Protein AF-A0A968X090-F1 (afdb_monomer_lite)

Structure (mmCIF, N/CA/C/O backbone):
data_AF-A0A968X090-F1
#
_entry.id   AF-A0A968X090-F1
#
loop_
_atom_site.group_PDB
_atom_site.id
_atom_site.type_symbol
_atom_site.label_atom_id
_atom_site.label_alt_id
_atom_site.label_comp_id
_atom_site.label_asym_id
_atom_site.label_entity_id
_atom_site.label_seq_id
_atom_site.pdbx_PDB_ins_code
_atom_site.Cartn_x
_atom_site.Cartn_y
_atom_site.Cartn_z
_atom_site.occupancy
_atom_site.B_iso_or_equiv
_atom_site.auth_seq_id
_atom_site.auth_comp_id
_atom_site.auth_asym_id
_atom_site.auth_atom_id
_atom_site.pdbx_PDB_model_num
ATOM 1 N N . MET A 1 1 ? 37.386 -27.511 -17.105 1.00 42.97 1 MET A N 1
ATOM 2 C CA . MET A 1 1 ? 37.470 -26.074 -16.759 1.00 42.97 1 MET A CA 1
ATOM 3 C C . MET A 1 1 ? 37.236 -25.265 -18.029 1.00 42.97 1 MET A C 1
ATOM 5 O O . MET A 1 1 ? 38.010 -25.410 -18.962 1.00 42.97 1 MET A O 1
ATOM 9 N N . GLY A 1 2 ? 36.129 -24.521 -18.127 1.00 49.56 2 GLY A N 1
ATOM 10 C CA . GLY A 1 2 ? 35.780 -23.763 -19.336 1.00 49.56 2 GLY A CA 1
ATOM 11 C C . GLY A 1 2 ? 36.482 -22.405 -19.371 1.00 49.56 2 GLY A C 1
ATOM 12 O O . GLY A 1 2 ? 36.287 -21.593 -18.468 1.00 49.56 2 GLY A O 1
ATOM 13 N N . LEU A 1 3 ? 37.292 -22.162 -20.402 1.00 51.66 3 LEU A N 1
ATOM 14 C CA . LEU A 1 3 ? 37.940 -20.873 -20.653 1.00 51.66 3 LEU A CA 1
ATOM 15 C C . LEU A 1 3 ? 36.872 -19.813 -20.958 1.00 51.66 3 LEU A C 1
ATOM 17 O O . LEU A 1 3 ? 36.187 -19.884 -21.980 1.00 51.66 3 LEU A O 1
ATOM 21 N N . ARG A 1 4 ? 36.722 -18.820 -20.074 1.00 50.75 4 ARG A N 1
ATOM 22 C CA . ARG A 1 4 ? 35.914 -17.628 -20.356 1.00 50.75 4 ARG A CA 1
ATOM 23 C C . ARG A 1 4 ? 36.638 -16.811 -21.425 1.00 50.75 4 ARG A C 1
ATOM 25 O O . ARG A 1 4 ? 37.723 -16.295 -21.179 1.00 50.75 4 ARG A O 1
ATOM 32 N N . ARG A 1 5 ? 36.052 -16.721 -22.619 1.00 58.00 5 ARG A N 1
ATOM 33 C CA . ARG A 1 5 ? 36.530 -15.833 -23.684 1.00 58.00 5 ARG A CA 1
ATOM 34 C C . ARG A 1 5 ? 36.189 -14.393 -23.307 1.00 58.00 5 ARG A C 1
ATOM 36 O O . ARG A 1 5 ? 35.018 -14.023 -23.309 1.00 58.00 5 ARG A O 1
ATOM 43 N N . PHE A 1 6 ? 37.202 -13.603 -22.973 1.00 58.94 6 PHE A N 1
ATOM 44 C CA . PHE A 1 6 ? 37.060 -12.158 -22.844 1.00 58.94 6 PHE A CA 1
ATOM 45 C C . PHE A 1 6 ? 37.147 -11.546 -24.241 1.00 58.94 6 PHE A C 1
ATOM 47 O O . PHE A 1 6 ? 38.126 -11.753 -24.954 1.00 58.94 6 PHE A O 1
ATOM 54 N N . TRP A 1 7 ? 36.099 -10.836 -24.646 1.00 61.94 7 TRP A N 1
ATOM 55 C CA . TRP A 1 7 ? 36.114 -10.057 -25.876 1.00 61.94 7 TRP A CA 1
ATOM 56 C C . TRP A 1 7 ? 36.824 -8.741 -25.573 1.00 61.94 7 TRP A C 1
ATOM 58 O O . TRP A 1 7 ? 36.327 -7.935 -24.790 1.00 61.94 7 TRP A O 1
ATOM 68 N N . VAL A 1 8 ? 38.012 -8.554 -26.146 1.00 72.81 8 VAL A N 1
ATOM 69 C CA . VAL A 1 8 ? 38.725 -7.277 -26.074 1.00 72.81 8 VAL A CA 1
ATOM 70 C C . VAL A 1 8 ? 38.087 -6.352 -27.102 1.00 72.81 8 VAL A C 1
ATOM 72 O O . VAL A 1 8 ? 38.153 -6.609 -28.302 1.00 72.81 8 VAL A O 1
ATOM 75 N N . ILE A 1 9 ? 37.428 -5.304 -26.622 1.00 74.19 9 ILE A N 1
ATOM 76 C CA . ILE A 1 9 ? 36.846 -4.264 -27.467 1.00 74.19 9 ILE A CA 1
ATOM 77 C C . ILE A 1 9 ? 37.930 -3.213 -27.682 1.00 74.19 9 ILE A C 1
ATOM 79 O O . ILE A 1 9 ? 38.534 -2.740 -26.718 1.00 74.19 9 ILE A O 1
ATOM 83 N N . ALA A 1 10 ? 38.202 -2.872 -28.941 1.00 79.75 10 ALA A N 1
ATOM 84 C CA . ALA A 1 10 ? 39.113 -1.779 -29.259 1.00 79.75 10 ALA A CA 1
ATOM 85 C C . ALA A 1 10 ? 38.591 -0.471 -28.629 1.00 79.75 10 ALA A C 1
ATOM 87 O O . ALA A 1 10 ? 37.377 -0.255 -28.631 1.00 79.75 10 ALA A O 1
ATOM 88 N N . PRO A 1 11 ? 39.462 0.418 -28.119 1.00 78.06 11 PRO A N 1
ATOM 89 C CA . PRO A 1 11 ? 39.036 1.639 -27.424 1.00 78.06 11 PRO A CA 1
ATOM 90 C C . PRO A 1 11 ? 38.111 2.517 -28.281 1.00 78.06 11 PRO A C 1
ATOM 92 O O . PRO A 1 11 ? 37.190 3.141 -27.767 1.00 78.06 11 PRO A O 1
ATOM 95 N N . GLU A 1 12 ? 38.284 2.482 -29.598 1.00 85.75 12 GLU A N 1
ATOM 96 C CA . GLU A 1 12 ? 37.492 3.243 -30.573 1.00 85.75 12 GLU A CA 1
ATOM 97 C C . GLU A 1 12 ? 36.073 2.680 -30.763 1.00 85.75 12 GLU A C 1
ATOM 99 O O . GLU A 1 12 ? 35.141 3.399 -31.113 1.00 85.75 12 GLU A O 1
ATOM 104 N N . ALA A 1 13 ? 35.889 1.392 -30.469 1.00 81.88 13 ALA A N 1
ATOM 105 C CA . ALA A 1 13 ? 34.603 0.704 -30.494 1.00 81.88 13 ALA A CA 1
ATOM 106 C C . ALA A 1 13 ? 33.922 0.664 -29.112 1.00 81.88 13 ALA A C 1
ATOM 108 O O . ALA A 1 13 ? 32.807 0.151 -28.998 1.00 81.88 13 ALA A O 1
ATOM 109 N N . LEU A 1 14 ? 34.555 1.213 -28.067 1.00 80.56 14 LEU A N 1
ATOM 110 C CA . LEU A 1 14 ? 34.013 1.209 -26.710 1.00 80.56 14 LEU A CA 1
ATOM 111 C C . LEU A 1 14 ? 32.762 2.085 -26.602 1.00 80.56 14 LEU A C 1
ATOM 113 O O . LEU A 1 14 ? 31.746 1.620 -26.096 1.00 80.56 14 LEU A O 1
ATOM 117 N N . GLN A 1 15 ? 32.808 3.319 -27.110 1.00 77.81 15 GLN A N 1
ATOM 118 C CA . GLN A 1 15 ? 31.688 4.258 -26.993 1.00 77.81 15 GLN A CA 1
ATOM 119 C C . GLN A 1 15 ? 30.414 3.754 -27.699 1.00 77.81 15 GLN A C 1
ATOM 121 O O . GLN A 1 15 ? 29.371 3.686 -27.047 1.00 77.81 15 GLN A O 1
ATOM 126 N N . PRO A 1 16 ? 30.477 3.280 -28.961 1.00 80.38 16 PRO A N 1
ATOM 127 C CA . PRO A 1 16 ? 29.317 2.690 -29.633 1.00 80.38 16 PRO A CA 1
ATOM 128 C C . PRO A 1 16 ? 28.799 1.425 -28.937 1.00 80.38 16 PRO A C 1
ATOM 130 O O . PRO A 1 16 ? 27.595 1.173 -28.913 1.00 80.38 16 PRO A O 1
ATOM 133 N N . TYR A 1 17 ? 29.695 0.619 -28.358 1.00 76.69 17 TYR A N 1
ATOM 134 C CA . TYR A 1 17 ? 29.319 -0.580 -27.612 1.00 76.69 17 TYR A CA 1
ATOM 135 C C . TYR A 1 17 ? 28.599 -0.242 -26.302 1.00 76.69 17 TYR A C 1
ATOM 137 O O . TYR A 1 17 ? 27.604 -0.888 -25.969 1.00 76.69 17 TYR A O 1
ATOM 145 N N . LEU A 1 18 ? 29.062 0.779 -25.577 1.00 74.62 18 LEU A N 1
ATOM 146 C CA . LEU A 1 18 ? 28.405 1.275 -24.368 1.00 74.62 18 LEU A CA 1
ATOM 147 C C . LEU A 1 18 ? 27.024 1.857 -24.693 1.00 74.62 18 LEU A C 1
ATOM 149 O O . LEU A 1 18 ? 26.053 1.497 -24.032 1.00 74.62 18 LEU A O 1
ATOM 153 N N . GLU A 1 19 ? 26.900 2.652 -25.757 1.00 72.56 19 GLU A N 1
ATOM 154 C CA . GLU A 1 19 ? 25.610 3.186 -26.218 1.00 72.56 19 GLU A CA 1
ATOM 155 C C . GLU A 1 19 ? 24.641 2.081 -26.670 1.00 72.56 19 GLU A C 1
ATOM 157 O O . GLU A 1 19 ? 23.435 2.151 -26.416 1.00 72.56 19 GLU A O 1
ATOM 162 N N . TRP A 1 20 ? 25.153 1.030 -27.320 1.00 73.81 20 TRP A N 1
ATOM 163 C CA . TRP A 1 20 ? 24.374 -0.159 -27.665 1.00 73.81 20 TRP A CA 1
ATOM 164 C C . TRP A 1 20 ? 23.905 -0.916 -26.414 1.00 73.81 20 TRP A C 1
ATOM 166 O O . TRP A 1 20 ? 22.737 -1.302 -26.340 1.00 73.81 20 TRP A O 1
ATOM 176 N N . CYS A 1 21 ? 24.771 -1.062 -25.404 1.00 67.81 21 CYS A N 1
ATOM 177 C CA . CYS A 1 21 ? 24.413 -1.649 -24.111 1.00 67.81 21 CYS A CA 1
ATOM 178 C C . CYS A 1 21 ? 23.335 -0.825 -23.382 1.00 67.81 21 CYS A C 1
ATOM 180 O O . CYS A 1 21 ? 22.369 -1.394 -22.864 1.00 67.81 21 CYS A O 1
ATOM 182 N N . GLU A 1 22 ? 23.458 0.507 -23.367 1.00 60.78 22 GLU A N 1
ATOM 183 C CA . GLU A 1 22 ? 22.494 1.415 -22.727 1.00 60.78 22 GLU A CA 1
ATOM 184 C C . GLU A 1 22 ? 21.119 1.398 -23.413 1.00 60.78 22 GLU A C 1
ATOM 186 O O . GLU A 1 22 ? 20.084 1.500 -22.745 1.00 60.78 22 GLU A O 1
ATOM 191 N N . ARG A 1 23 ? 21.069 1.192 -24.736 1.00 52.56 23 ARG A N 1
ATOM 192 C CA . ARG A 1 23 ? 19.831 1.267 -25.536 1.00 52.56 23 ARG A CA 1
ATOM 193 C C . ARG A 1 23 ? 18.803 0.158 -25.297 1.00 52.56 23 ARG A C 1
ATOM 195 O O . ARG A 1 23 ? 17.719 0.212 -25.879 1.00 52.56 23 ARG A O 1
ATOM 202 N N . THR A 1 24 ? 19.064 -0.804 -24.414 1.00 50.75 24 THR A N 1
ATOM 203 C CA . THR A 1 24 ? 18.132 -1.916 -24.143 1.00 50.75 24 THR A CA 1
ATOM 204 C C . THR A 1 24 ? 17.673 -2.065 -22.697 1.00 50.75 24 THR A C 1
ATOM 206 O O . THR A 1 24 ? 17.205 -3.134 -22.316 1.00 50.75 24 THR A O 1
ATOM 209 N N . GLN A 1 25 ? 17.606 -0.990 -21.908 1.00 52.03 25 GLN A N 1
ATOM 210 C CA . GLN A 1 25 ? 16.547 -0.951 -20.893 1.00 52.03 25 GLN A CA 1
ATOM 211 C C . GLN A 1 25 ? 15.227 -0.547 -21.554 1.00 52.03 25 GLN A C 1
ATOM 213 O O . GLN A 1 25 ? 14.747 0.579 -21.437 1.00 52.03 25 GLN A O 1
ATOM 218 N N . ARG A 1 26 ? 14.572 -1.508 -22.224 1.00 48.66 26 ARG A N 1
ATOM 219 C CA . ARG A 1 26 ? 13.115 -1.435 -22.372 1.00 48.66 26 ARG A CA 1
ATOM 220 C C . ARG A 1 26 ? 12.548 -1.387 -20.955 1.00 48.66 26 ARG A C 1
ATOM 222 O O . ARG A 1 26 ? 12.402 -2.419 -20.306 1.00 48.66 26 ARG A O 1
ATOM 229 N N . VAL A 1 27 ? 12.227 -0.189 -20.464 1.00 51.41 27 VAL A N 1
ATOM 230 C CA . VAL A 1 27 ? 11.500 0.024 -19.203 1.00 51.41 27 VAL A CA 1
ATOM 231 C C . VAL A 1 27 ? 10.030 -0.367 -19.408 1.00 51.41 27 VAL A C 1
ATOM 233 O O . VAL A 1 27 ? 9.098 0.418 -19.245 1.00 51.41 27 VAL A O 1
ATOM 236 N N . THR A 1 28 ? 9.814 -1.611 -19.809 1.00 52.97 28 THR A N 1
ATOM 237 C CA . THR A 1 28 ? 8.604 -2.393 -19.573 1.00 52.97 28 THR A CA 1
ATOM 238 C C . THR A 1 28 ? 8.894 -3.268 -18.362 1.00 52.97 28 THR A C 1
ATOM 240 O O . THR A 1 28 ? 8.931 -4.488 -18.437 1.00 52.97 28 THR A O 1
ATOM 243 N N . GLY A 1 29 ? 9.204 -2.611 -17.245 1.00 52.03 29 GLY A N 1
ATOM 244 C CA . GLY A 1 29 ? 9.409 -3.247 -15.951 1.00 52.03 29 GLY A CA 1
ATOM 245 C C . GLY A 1 29 ? 8.262 -2.917 -14.989 1.00 52.03 29 GLY A C 1
ATOM 246 O O . GLY A 1 29 ? 7.527 -1.949 -15.221 1.00 52.03 29 GLY A O 1
ATOM 247 N N . PRO A 1 30 ? 8.138 -3.657 -13.871 1.00 58.38 30 PRO A N 1
ATOM 248 C CA . PRO A 1 30 ? 7.093 -3.496 -12.845 1.00 58.38 30 PRO A CA 1
ATOM 249 C C . PRO A 1 30 ? 6.956 -2.067 -12.285 1.00 58.38 30 PRO A C 1
ATOM 251 O O . PRO A 1 30 ? 5.948 -1.733 -11.667 1.00 58.38 30 PRO A O 1
ATOM 254 N N . ILE A 1 31 ? 7.935 -1.198 -12.541 1.00 59.69 31 ILE A N 1
ATOM 255 C CA . ILE A 1 31 ? 7.972 0.210 -12.139 1.00 59.69 31 ILE A CA 1
ATOM 256 C C . ILE A 1 31 ? 6.848 1.030 -12.798 1.00 59.69 31 ILE A C 1
ATOM 258 O O . ILE A 1 31 ? 6.132 1.739 -12.089 1.00 59.69 31 ILE A O 1
ATOM 262 N N . LYS A 1 32 ? 6.627 0.909 -14.121 1.00 60.69 32 LYS A N 1
ATOM 263 C CA . LYS A 1 32 ? 5.518 1.624 -14.793 1.00 60.69 32 LYS A CA 1
ATOM 264 C C . LYS A 1 32 ? 4.161 1.108 -14.314 1.00 60.69 32 LYS A C 1
ATOM 266 O O . LYS A 1 32 ? 3.286 1.907 -14.002 1.00 60.69 32 LYS A O 1
ATOM 271 N N . ALA A 1 33 ? 4.024 -0.213 -14.167 1.00 66.31 33 ALA A N 1
ATOM 272 C CA . ALA A 1 33 ? 2.803 -0.835 -13.660 1.00 66.31 33 ALA A CA 1
ATOM 273 C C . ALA A 1 33 ? 2.459 -0.345 -12.245 1.00 66.31 33 ALA A C 1
ATOM 275 O O . ALA A 1 33 ? 1.317 0.034 -11.990 1.00 66.31 33 ALA A O 1
ATOM 276 N N . ARG A 1 34 ? 3.448 -0.271 -11.344 1.00 73.56 34 ARG A N 1
ATOM 277 C CA . ARG A 1 34 ? 3.254 0.243 -9.983 1.00 73.56 34 ARG A CA 1
ATOM 278 C C . ARG A 1 34 ? 2.841 1.714 -9.983 1.00 73.56 34 ARG A C 1
ATOM 280 O O . ARG A 1 34 ? 1.920 2.064 -9.255 1.00 73.56 34 ARG A O 1
ATOM 287 N N . ARG A 1 35 ? 3.457 2.560 -10.814 1.00 79.88 35 ARG A N 1
ATOM 288 C CA . ARG A 1 35 ? 3.079 3.979 -10.934 1.00 79.88 35 ARG A CA 1
ATOM 289 C C . ARG A 1 35 ? 1.623 4.143 -11.378 1.00 79.88 35 ARG A C 1
ATOM 291 O O . ARG A 1 35 ? 0.860 4.818 -10.697 1.00 79.88 35 ARG A O 1
ATOM 298 N N . THR A 1 36 ? 1.205 3.431 -12.424 1.00 81.44 36 THR A N 1
ATOM 299 C CA . THR A 1 36 ? -0.193 3.445 -12.888 1.00 81.44 36 THR A CA 1
ATOM 300 C C . THR A 1 36 ? -1.169 2.925 -11.825 1.00 81.44 36 THR A C 1
ATOM 302 O O . THR A 1 36 ? -2.303 3.388 -11.736 1.00 81.44 36 THR A O 1
ATOM 305 N N . GLN A 1 37 ? -0.764 1.956 -10.998 1.00 84.88 37 GLN A N 1
ATOM 306 C CA . GLN A 1 37 ? -1.588 1.481 -9.882 1.00 84.88 37 GLN A CA 1
ATOM 307 C C . GLN A 1 37 ? -1.737 2.538 -8.782 1.00 84.88 37 GLN A C 1
ATOM 309 O O . GLN A 1 37 ? -2.843 2.714 -8.278 1.00 84.88 37 GLN A O 1
ATOM 314 N N . VAL A 1 38 ? -0.661 3.249 -8.433 1.00 84.88 38 VAL A N 1
ATOM 315 C CA . VAL A 1 38 ? -0.697 4.352 -7.456 1.00 84.88 38 VAL A CA 1
ATOM 316 C C . VAL A 1 38 ? -1.597 5.481 -7.958 1.00 84.88 38 VAL A C 1
ATOM 318 O O . VAL A 1 38 ? -2.493 5.905 -7.236 1.00 84.88 38 VAL A O 1
ATOM 321 N N . GLU A 1 39 ? -1.463 5.878 -9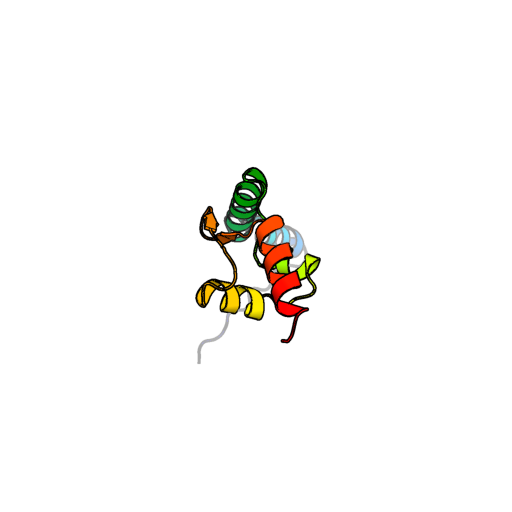.224 1.00 87.62 39 GLU A N 1
ATOM 322 C CA . GLU A 1 39 ? -2.321 6.900 -9.844 1.00 87.62 39 GLU A CA 1
ATOM 323 C C . GLU A 1 39 ? -3.812 6.512 -9.771 1.00 87.62 39 GLU A C 1
ATOM 325 O O . GLU A 1 39 ? -4.662 7.336 -9.440 1.00 87.62 39 GLU A O 1
ATOM 330 N N . LYS A 1 40 ? -4.147 5.229 -9.974 1.00 86.38 40 LYS A N 1
ATOM 331 C CA . LYS A 1 40 ? -5.523 4.717 -9.814 1.00 86.38 40 LYS A CA 1
ATOM 332 C C . LYS A 1 40 ? -6.026 4.735 -8.368 1.00 86.38 40 LYS A C 1
ATOM 334 O O . LYS A 1 40 ? -7.234 4.834 -8.154 1.00 86.38 40 LYS A O 1
ATOM 339 N N . VAL A 1 41 ? -5.138 4.582 -7.386 1.00 88.38 41 VAL A N 1
ATOM 340 C CA . VAL A 1 41 ? -5.476 4.700 -5.959 1.00 88.38 41 VAL A CA 1
ATOM 341 C C . VAL A 1 41 ? -5.784 6.161 -5.624 1.00 88.38 41 VAL A C 1
ATOM 343 O O . VAL A 1 41 ? -6.815 6.440 -5.012 1.00 88.38 41 VAL A O 1
ATOM 346 N N . HIS A 1 42 ? -4.953 7.085 -6.108 1.00 87.94 42 HIS A N 1
ATOM 347 C CA . HIS A 1 42 ? -5.113 8.526 -5.891 1.00 87.94 42 HIS A CA 1
ATOM 348 C C . HIS A 1 42 ? -6.360 9.084 -6.573 1.00 87.94 42 HIS A C 1
ATOM 350 O O . HIS A 1 42 ? -7.077 9.876 -5.971 1.00 87.94 42 HIS A O 1
ATOM 356 N N . ALA A 1 43 ? -6.693 8.597 -7.772 1.00 87.69 43 ALA A N 1
ATOM 357 C CA . ALA A 1 43 ? -7.926 8.955 -8.477 1.00 87.69 43 ALA A CA 1
ATOM 358 C C . ALA A 1 43 ? -9.208 8.632 -7.680 1.00 87.69 43 ALA A C 1
ATOM 360 O O . ALA A 1 43 ? -10.271 9.166 -7.979 1.00 87.69 43 ALA A O 1
ATOM 361 N N . LYS A 1 44 ? -9.122 7.760 -6.666 1.00 87.56 44 LYS A N 1
ATOM 362 C CA . LYS A 1 44 ? -10.224 7.426 -5.750 1.00 87.56 44 LYS A CA 1
ATOM 363 C C . LYS A 1 44 ? -10.113 8.127 -4.392 1.00 87.56 44 LYS A C 1
ATOM 365 O O . LYS A 1 44 ? -10.723 7.662 -3.430 1.00 87.56 44 LYS A O 1
ATOM 370 N N . SER A 1 45 ? -9.300 9.179 -4.290 1.00 90.94 45 SER A N 1
ATOM 371 C CA . SER A 1 45 ? -9.036 9.920 -3.046 1.00 90.94 45 SER A CA 1
ATOM 372 C C . SER A 1 45 ? -8.572 9.016 -1.894 1.00 90.94 45 SER A C 1
ATOM 374 O O . SER A 1 45 ? -8.885 9.248 -0.728 1.00 90.94 45 SER A O 1
ATOM 376 N N . CYS A 1 46 ? -7.853 7.942 -2.227 1.00 92.75 46 CYS A N 1
ATOM 377 C CA . CYS A 1 46 ? -7.295 7.002 -1.266 1.00 92.75 46 CYS A CA 1
ATOM 378 C C . CYS A 1 46 ? -5.769 7.103 -1.253 1.00 92.75 46 CYS A C 1
ATOM 380 O O . CYS A 1 46 ? -5.145 7.483 -2.241 1.00 92.75 46 CYS A O 1
ATOM 382 N N . LEU A 1 47 ? -5.176 6.690 -0.139 1.00 91.50 47 LEU A N 1
ATOM 383 C CA . LEU A 1 47 ? -3.738 6.618 0.070 1.00 91.50 47 LEU A CA 1
ATOM 384 C C . LEU A 1 47 ? -3.281 5.165 0.002 1.00 91.50 47 LEU A C 1
ATOM 386 O O . LEU A 1 47 ? -3.979 4.250 0.451 1.00 91.50 47 LEU A O 1
ATOM 390 N N . THR A 1 48 ? -2.087 4.927 -0.524 1.00 94.12 48 THR A N 1
ATOM 391 C CA . THR A 1 48 ? -1.443 3.618 -0.377 1.00 94.12 48 THR A CA 1
ATOM 392 C C . THR A 1 48 ? -0.956 3.418 1.060 1.00 94.12 48 THR A C 1
ATOM 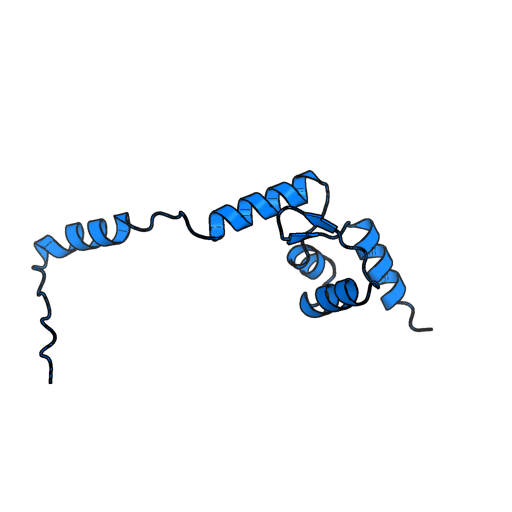394 O O . THR A 1 48 ? -0.704 4.379 1.782 1.00 94.12 48 THR A O 1
ATOM 397 N N . LEU A 1 49 ? -0.752 2.167 1.490 1.00 92.00 49 LEU A N 1
ATOM 398 C CA . LEU A 1 49 ? -0.191 1.896 2.826 1.00 92.00 49 LEU A CA 1
ATOM 399 C C . LEU A 1 49 ? 1.191 2.538 3.051 1.00 92.00 49 LEU A C 1
ATOM 401 O O . LEU A 1 49 ? 1.536 2.851 4.186 1.00 92.00 49 LEU A O 1
ATOM 405 N N . ALA A 1 50 ? 1.977 2.725 1.986 1.00 91.06 50 ALA A N 1
ATOM 406 C CA . ALA A 1 50 ? 3.280 3.380 2.065 1.00 91.06 50 ALA A CA 1
ATOM 407 C C . ALA A 1 50 ? 3.146 4.886 2.341 1.00 91.06 50 ALA A C 1
ATOM 409 O O . ALA A 1 50 ? 3.853 5.418 3.189 1.00 91.06 50 ALA A O 1
ATOM 410 N N . GLU A 1 51 ? 2.207 5.555 1.677 1.00 92.38 51 GLU A N 1
ATOM 411 C CA . GLU A 1 51 ? 1.926 6.981 1.898 1.00 92.38 51 GLU A CA 1
ATOM 412 C C . GLU A 1 51 ? 1.258 7.208 3.251 1.00 92.38 51 GLU A C 1
ATOM 414 O O . GLU A 1 51 ? 1.658 8.087 4.008 1.00 92.38 51 GLU A O 1
ATOM 419 N N . ALA A 1 52 ? 0.296 6.353 3.608 1.00 92.75 52 ALA A N 1
ATOM 420 C CA . ALA A 1 52 ? -0.334 6.375 4.920 1.00 92.75 52 ALA A CA 1
ATOM 421 C C . ALA A 1 52 ? 0.708 6.232 6.041 1.00 92.75 52 ALA A C 1
ATOM 423 O O . ALA A 1 52 ? 0.635 6.947 7.035 1.00 92.75 52 ALA A O 1
ATOM 424 N N . ALA A 1 53 ? 1.706 5.359 5.872 1.00 93.25 53 ALA A N 1
ATOM 425 C CA . ALA A 1 53 ? 2.816 5.201 6.811 1.00 93.25 53 ALA A CA 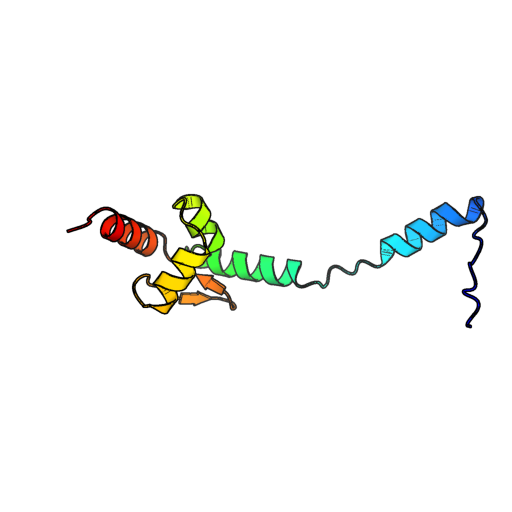1
ATOM 426 C C . ALA A 1 53 ? 3.676 6.464 6.948 1.00 93.25 53 ALA A C 1
ATOM 428 O O . ALA A 1 53 ? 4.067 6.812 8.060 1.00 93.25 53 ALA A O 1
ATOM 429 N N . GLN A 1 54 ? 3.948 7.156 5.839 1.00 92.50 54 GLN A N 1
ATOM 430 C CA . GLN A 1 54 ? 4.703 8.410 5.853 1.00 92.50 54 GLN A CA 1
ATOM 431 C C . GLN A 1 54 ? 3.941 9.517 6.584 1.00 92.50 54 GLN A C 1
ATOM 433 O O . GLN A 1 54 ? 4.513 10.160 7.456 1.00 92.50 54 GLN A O 1
ATOM 438 N N . ILE A 1 55 ? 2.649 9.686 6.289 1.00 91.31 55 ILE A N 1
ATOM 439 C CA . ILE A 1 55 ? 1.799 10.718 6.908 1.00 91.31 55 ILE A CA 1
ATOM 440 C C . ILE A 1 55 ? 1.600 10.446 8.401 1.00 91.31 55 ILE A C 1
ATOM 442 O 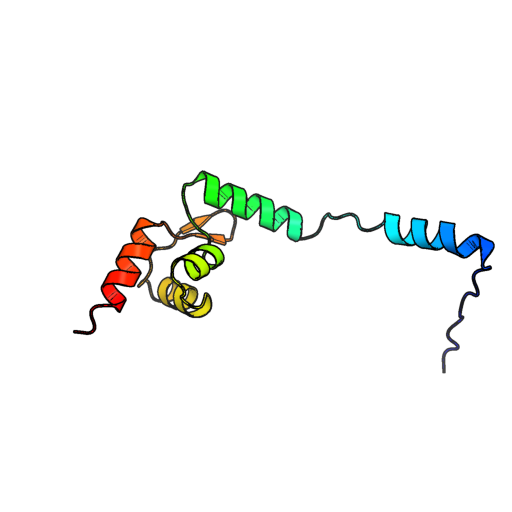O . ILE A 1 55 ? 1.624 11.358 9.219 1.00 91.31 55 ILE A O 1
ATOM 446 N N . SER A 1 56 ? 1.392 9.181 8.764 1.00 87.75 56 SER A N 1
ATOM 447 C CA . SER A 1 56 ? 1.106 8.796 10.147 1.00 87.75 56 SER A CA 1
ATOM 448 C C . SER A 1 56 ? 2.346 8.582 11.011 1.00 87.75 56 SER A C 1
ATOM 450 O O . SER A 1 56 ? 2.202 8.352 12.210 1.00 87.75 56 SER A O 1
ATOM 452 N N . HIS A 1 57 ? 3.544 8.603 10.419 1.00 90.88 57 HIS A N 1
ATOM 453 C CA . HIS A 1 57 ? 4.790 8.158 11.049 1.00 90.88 57 HIS A CA 1
ATOM 454 C C . HIS A 1 57 ? 4.699 6.737 11.654 1.00 90.88 57 HIS A C 1
ATOM 456 O O . HIS A 1 57 ? 5.388 6.397 12.618 1.00 90.88 57 HIS A O 1
ATOM 462 N N . ILE A 1 58 ? 3.856 5.868 11.082 1.00 90.31 58 ILE A N 1
ATOM 463 C CA . ILE A 1 58 ? 3.681 4.470 11.500 1.00 90.31 58 ILE A CA 1
ATOM 464 C C . ILE A 1 58 ? 4.392 3.557 10.505 1.00 90.31 58 ILE A C 1
ATOM 466 O O . ILE A 1 58 ? 4.271 3.718 9.296 1.00 90.31 58 ILE A O 1
ATOM 470 N N . LYS A 1 59 ? 5.098 2.529 10.991 1.00 93.06 59 LYS A N 1
ATOM 471 C CA . LYS A 1 59 ? 5.716 1.525 10.111 1.00 93.06 59 LYS A CA 1
ATOM 472 C C . LYS A 1 59 ? 4.654 0.852 9.232 1.00 93.06 59 LYS A C 1
ATOM 474 O O . LYS A 1 59 ? 3.657 0.342 9.743 1.00 93.06 59 LYS A O 1
ATOM 479 N N . VAL A 1 60 ? 4.930 0.740 7.928 1.00 93.19 60 VAL A N 1
ATOM 480 C CA . VAL A 1 60 ? 4.045 0.091 6.936 1.00 93.19 60 VAL A CA 1
ATOM 481 C C . VAL A 1 60 ? 3.593 -1.298 7.395 1.00 93.19 60 VAL A C 1
ATOM 483 O O . VAL A 1 60 ? 2.425 -1.644 7.246 1.00 93.19 60 VAL A O 1
ATOM 486 N N . GLY A 1 61 ? 4.495 -2.078 8.002 1.00 91.94 61 GLY A N 1
ATOM 487 C CA . GLY A 1 61 ? 4.179 -3.409 8.526 1.00 91.94 61 GLY A CA 1
ATOM 488 C C . GLY A 1 61 ? 3.086 -3.404 9.599 1.00 91.94 61 GLY A C 1
ATOM 489 O O . GLY A 1 61 ? 2.246 -4.298 9.608 1.00 91.94 61 GLY A O 1
ATOM 490 N N . MET A 1 62 ? 3.030 -2.373 10.449 1.00 92.50 62 MET A N 1
ATOM 491 C CA . MET A 1 62 ? 1.973 -2.259 11.458 1.00 92.50 62 MET A CA 1
ATOM 492 C C . MET A 1 62 ? 0.628 -1.909 10.831 1.00 92.50 62 MET A C 1
ATOM 494 O O . MET A 1 62 ? -0.371 -2.529 11.177 1.00 92.50 62 MET A O 1
ATOM 498 N N . LEU A 1 63 ? 0.600 -0.986 9.864 1.00 92.19 63 LEU A N 1
ATOM 499 C CA . LEU A 1 63 ? -0.627 -0.678 9.121 1.00 92.19 63 LEU A CA 1
ATOM 500 C C . LEU A 1 63 ? -1.117 -1.896 8.324 1.00 92.19 63 LEU A C 1
ATOM 502 O O . LEU A 1 63 ? -2.314 -2.171 8.277 1.00 92.19 63 LEU A O 1
ATOM 506 N N . ALA A 1 64 ? -0.200 -2.668 7.737 1.00 92.31 64 ALA A N 1
ATOM 507 C CA . ALA A 1 64 ? -0.532 -3.901 7.031 1.00 92.31 64 ALA A CA 1
ATOM 508 C C . ALA A 1 64 ? -1.106 -4.974 7.972 1.00 92.31 64 ALA A C 1
ATOM 510 O O . ALA A 1 64 ? -2.080 -5.634 7.602 1.00 92.31 64 ALA A O 1
ATOM 511 N N . ALA A 1 65 ? -0.542 -5.119 9.174 1.00 93.25 65 ALA A N 1
ATOM 512 C CA . ALA A 1 65 ? -1.045 -6.026 10.201 1.00 93.25 65 ALA A CA 1
ATOM 513 C C . ALA A 1 65 ? -2.411 -5.573 10.747 1.00 93.25 65 ALA A C 1
ATOM 515 O O . ALA A 1 65 ? -3.321 -6.389 10.861 1.00 93.25 65 ALA A O 1
ATOM 516 N N . ALA A 1 66 ? -2.594 -4.277 11.014 1.00 91.62 66 ALA A N 1
ATOM 517 C CA . ALA A 1 66 ? -3.874 -3.706 11.438 1.00 91.62 66 ALA A CA 1
ATOM 518 C C . ALA A 1 66 ? -4.967 -3.917 10.380 1.00 91.62 66 ALA A C 1
ATOM 520 O O . ALA A 1 66 ? -6.089 -4.302 10.705 1.00 91.62 66 ALA A O 1
ATOM 521 N N . ALA A 1 67 ? -4.620 -3.752 9.102 1.00 91.81 67 ALA A N 1
ATOM 522 C CA . ALA A 1 67 ? -5.511 -4.049 7.987 1.00 91.81 67 ALA A CA 1
ATOM 523 C C . ALA A 1 67 ? -5.860 -5.547 7.890 1.00 91.81 67 ALA A C 1
ATOM 525 O O . ALA A 1 67 ? -7.002 -5.889 7.601 1.00 91.81 67 ALA A O 1
ATOM 526 N N . GLN A 1 68 ? -4.908 -6.453 8.151 1.00 90.88 68 GLN A N 1
ATOM 527 C CA . GLN A 1 68 ? -5.171 -7.902 8.193 1.00 90.88 68 GLN A CA 1
ATOM 528 C C . GLN A 1 68 ? -6.074 -8.306 9.359 1.00 90.88 68 GLN A C 1
ATOM 530 O O . GLN A 1 68 ? -6.901 -9.196 9.201 1.00 90.88 68 GLN A O 1
ATOM 535 N N . ARG A 1 69 ? -5.927 -7.648 10.512 1.00 91.31 69 ARG A N 1
ATOM 536 C CA . ARG A 1 69 ? -6.733 -7.884 11.718 1.00 91.31 69 ARG A CA 1
ATOM 537 C C . ARG A 1 69 ? -8.104 -7.197 11.682 1.00 91.31 69 ARG A C 1
ATOM 539 O O . ARG A 1 69 ? -8.851 -7.312 12.643 1.00 91.31 69 ARG A O 1
ATOM 546 N N . GLY A 1 70 ? -8.422 -6.453 10.620 1.00 89.81 70 GLY A N 1
ATOM 547 C CA . GLY A 1 70 ? -9.681 -5.709 10.493 1.00 89.81 70 GLY A CA 1
ATOM 548 C C . GLY A 1 70 ? -9.775 -4.439 11.350 1.00 89.81 70 GLY A C 1
ATOM 549 O O . GLY A 1 70 ? -10.826 -3.811 11.383 1.00 89.81 70 GLY A O 1
ATOM 550 N N . GLN A 1 71 ? -8.685 -4.032 12.008 1.00 90.25 71 GLN A N 1
ATOM 551 C CA . GLN A 1 71 ? -8.619 -2.820 12.837 1.00 90.25 71 GLN A CA 1
ATOM 552 C C . GLN A 1 71 ? -8.494 -1.539 12.001 1.00 90.25 71 GLN A C 1
ATOM 554 O O . GLN A 1 71 ? -8.842 -0.458 12.459 1.00 90.25 71 GLN A O 1
ATOM 559 N N . LEU A 1 72 ? -7.988 -1.660 10.771 1.00 91.50 72 LEU A N 1
ATOM 560 C CA . LEU A 1 72 ? -7.882 -0.570 9.807 1.00 91.50 72 LEU A CA 1
ATOM 561 C C . LEU A 1 72 ? -8.682 -0.932 8.556 1.00 91.50 72 LEU A C 1
ATOM 563 O O . LEU A 1 72 ? -8.381 -1.918 7.876 1.00 91.50 72 LEU A O 1
ATOM 567 N N . ARG A 1 73 ? -9.692 -0.121 8.231 1.00 91.44 73 ARG A N 1
ATOM 568 C CA . ARG A 1 73 ? -10.499 -0.314 7.024 1.00 91.44 73 ARG A CA 1
ATOM 569 C C . ARG A 1 73 ? -9.648 -0.026 5.794 1.00 91.44 73 ARG A C 1
ATOM 571 O O . ARG A 1 73 ? -9.148 1.078 5.608 1.00 91.44 73 ARG A O 1
ATOM 578 N N . CYS A 1 74 ? -9.485 -1.032 4.942 1.00 92.00 74 CYS A N 1
ATOM 579 C CA . CYS A 1 74 ? -8.747 -0.905 3.694 1.00 92.00 74 CYS A CA 1
ATOM 580 C C . CYS A 1 74 ? -9.538 -1.508 2.531 1.00 92.00 74 CYS A C 1
ATOM 582 O O . CYS A 1 74 ? -10.333 -2.433 2.702 1.00 92.00 74 CYS A O 1
ATOM 584 N N . LYS A 1 75 ? -9.310 -0.984 1.327 1.00 91.50 75 LYS A N 1
ATOM 585 C CA . LYS A 1 75 ? -9.880 -1.498 0.078 1.00 91.50 75 LYS A CA 1
ATOM 586 C C . LYS A 1 75 ? -8.759 -1.903 -0.866 1.00 91.50 75 LYS A C 1
ATOM 588 O O . LYS A 1 75 ? -7.712 -1.261 -0.915 1.00 91.50 75 LYS A O 1
ATOM 593 N N . LYS A 1 76 ? -8.969 -2.966 -1.643 1.00 90.12 76 LYS A N 1
ATOM 594 C CA . LYS A 1 76 ? -8.022 -3.366 -2.689 1.00 90.12 76 LYS A CA 1
ATOM 595 C C . LYS A 1 76 ? -8.339 -2.597 -3.972 1.00 90.12 76 LYS A C 1
ATOM 597 O O . LYS A 1 76 ? -9.422 -2.747 -4.528 1.00 90.12 76 LYS A O 1
ATOM 602 N N . ILE A 1 77 ? -7.406 -1.776 -4.444 1.00 88.88 77 ILE A N 1
ATOM 603 C CA . ILE A 1 77 ? -7.558 -0.941 -5.641 1.00 88.88 77 ILE A CA 1
ATOM 604 C C . ILE A 1 77 ? -6.351 -1.186 -6.539 1.00 88.88 77 ILE A C 1
ATOM 606 O O . ILE A 1 77 ? -5.212 -1.035 -6.110 1.00 88.88 77 ILE A O 1
ATOM 610 N N . ALA A 1 78 ? -6.603 -1.610 -7.781 1.00 83.81 78 ALA A N 1
ATOM 611 C CA . ALA A 1 78 ? -5.557 -1.914 -8.762 1.00 83.81 78 ALA A CA 1
ATOM 612 C C . ALA A 1 78 ? -4.464 -2.877 -8.233 1.00 83.81 78 ALA A C 1
ATOM 614 O O . ALA A 1 78 ? -3.304 -2.780 -8.610 1.00 83.81 78 ALA A O 1
ATOM 615 N N . GLY A 1 79 ? -4.834 -3.805 -7.342 1.00 83.69 79 GLY A N 1
ATOM 616 C CA . GLY A 1 79 ? -3.909 -4.765 -6.728 1.00 83.69 79 GLY A CA 1
ATOM 617 C C . GLY A 1 79 ? -3.239 -4.290 -5.434 1.00 83.69 79 GLY A C 1
ATOM 618 O O . GLY A 1 79 ? -2.724 -5.127 -4.695 1.00 83.69 79 GLY A O 1
ATOM 619 N N . LEU A 1 80 ? -3.315 -2.999 -5.105 1.00 86.94 80 LEU A N 1
ATOM 620 C CA . LEU A 1 80 ? -2.746 -2.410 -3.893 1.00 86.94 80 LEU A C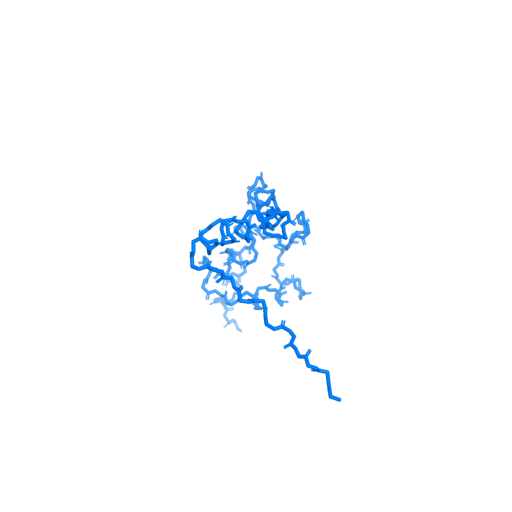A 1
ATOM 621 C C . LEU A 1 80 ? -3.789 -2.313 -2.778 1.00 86.94 80 LEU A C 1
ATOM 623 O O . LEU A 1 80 ? -4.978 -2.135 -3.037 1.00 86.94 80 LEU A O 1
ATOM 627 N N . ARG A 1 81 ? -3.343 -2.407 -1.522 1.00 89.75 81 ARG A N 1
ATOM 628 C CA . ARG A 1 81 ? -4.173 -2.038 -0.368 1.00 89.75 81 ARG A CA 1
ATOM 629 C C . ARG A 1 81 ? -4.148 -0.523 -0.216 1.00 89.75 81 ARG A C 1
ATOM 631 O O . ARG A 1 81 ? -3.077 0.067 -0.069 1.00 89.75 81 ARG A O 1
ATOM 638 N N . ALA A 1 82 ? -5.329 0.065 -0.262 1.00 92.56 82 ALA A N 1
ATOM 639 C CA . ALA A 1 82 ? -5.561 1.487 -0.148 1.00 92.56 82 ALA A CA 1
ATOM 640 C C . ALA A 1 82 ? -6.403 1.782 1.096 1.00 92.56 82 ALA A C 1
ATOM 642 O O . ALA A 1 82 ? -7.278 0.996 1.470 1.00 92.56 82 ALA A O 1
ATOM 643 N N . VAL A 1 83 ? -6.124 2.910 1.729 1.00 93.50 83 VAL A N 1
ATOM 644 C CA . VAL A 1 83 ? -6.744 3.392 2.964 1.00 93.50 83 VAL A CA 1
ATOM 645 C C . VAL A 1 83 ? -7.228 4.814 2.721 1.00 93.50 83 VAL A C 1
ATOM 647 O O . VAL A 1 83 ? -6.544 5.594 2.058 1.00 93.50 83 VAL A O 1
ATOM 650 N N . SER A 1 84 ? -8.416 5.149 3.219 1.00 94.50 84 SER A N 1
ATOM 651 C CA . SER A 1 84 ? -8.883 6.533 3.175 1.00 94.50 84 SER A CA 1
ATOM 652 C C . SER A 1 84 ? -8.198 7.354 4.269 1.00 94.50 84 SER A C 1
ATOM 654 O O . SER A 1 84 ? -7.788 6.824 5.303 1.00 94.50 84 SER A O 1
ATOM 656 N N . GLN A 1 85 ? -8.085 8.662 4.060 1.00 91.69 85 GLN A N 1
ATOM 657 C CA . GLN A 1 85 ? -7.506 9.551 5.065 1.00 91.69 85 GLN A CA 1
ATOM 658 C 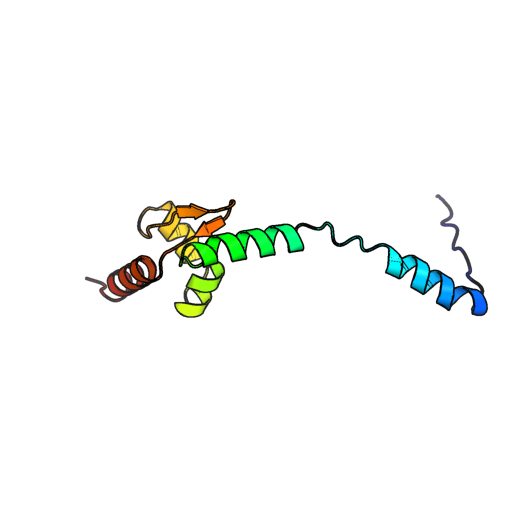C . GLN A 1 85 ? -8.349 9.592 6.354 1.00 91.69 85 GLN A C 1
ATOM 660 O O . GLN A 1 85 ? -7.790 9.641 7.446 1.00 91.69 85 GLN A O 1
ATOM 665 N N . ALA A 1 86 ? -9.677 9.489 6.233 1.00 90.50 86 ALA A N 1
ATOM 666 C CA . ALA A 1 86 ? -10.590 9.425 7.373 1.00 90.50 86 ALA A CA 1
ATOM 667 C C . ALA A 1 86 ? -10.389 8.146 8.205 1.00 90.50 86 ALA A C 1
ATOM 669 O O . ALA A 1 86 ? -10.274 8.218 9.427 1.00 90.50 86 ALA A O 1
ATOM 670 N N . ASP A 1 87 ? -10.275 6.984 7.550 1.00 92.00 87 ASP A N 1
ATOM 671 C CA . ASP A 1 87 ? -10.024 5.709 8.237 1.00 92.00 87 ASP A CA 1
ATOM 672 C C . ASP A 1 87 ? -8.646 5.699 8.921 1.00 92.00 87 ASP A C 1
ATOM 674 O O . ASP A 1 87 ? -8.492 5.141 10.009 1.00 92.00 87 ASP A O 1
ATOM 678 N N . LEU A 1 88 ? -7.639 6.332 8.304 1.00 93.06 88 LEU A N 1
ATOM 679 C CA . LEU A 1 88 ? -6.306 6.472 8.893 1.00 93.06 88 LEU A CA 1
ATOM 680 C C . LEU A 1 88 ? -6.334 7.327 10.167 1.00 93.06 88 LEU A C 1
ATOM 682 O O . LEU A 1 88 ? -5.727 6.942 11.165 1.00 93.06 88 LEU A O 1
ATOM 686 N N . ALA A 1 89 ? -7.049 8.454 10.141 1.00 91.19 89 ALA A N 1
ATOM 687 C CA . ALA A 1 89 ? -7.198 9.334 11.298 1.00 91.19 89 ALA A CA 1
ATOM 688 C C . ALA A 1 89 ? -7.945 8.638 12.448 1.00 91.19 89 ALA A C 1
ATOM 690 O O . ALA A 1 89 ? -7.487 8.676 13.589 1.00 91.19 89 ALA A O 1
ATOM 691 N N . ALA A 1 90 ? -9.035 7.924 12.145 1.00 90.88 90 ALA A N 1
ATOM 692 C CA . ALA A 1 90 ? -9.777 7.146 13.138 1.00 90.88 90 ALA A CA 1
ATOM 693 C C . ALA A 1 90 ? -8.897 6.069 13.799 1.00 90.88 90 ALA A C 1
ATOM 695 O O . ALA A 1 90 ? -8.913 5.897 15.017 1.00 90.88 90 ALA A O 1
ATOM 696 N N . TYR A 1 91 ? -8.071 5.375 13.010 1.00 90.62 91 TYR A N 1
ATOM 697 C CA . TYR A 1 91 ? -7.126 4.388 13.535 1.00 90.62 91 TYR A CA 1
ATOM 698 C C . TYR A 1 91 ? -6.063 5.010 14.455 1.00 90.62 91 TYR A C 1
ATOM 700 O O . TYR A 1 91 ? -5.707 4.417 15.473 1.00 90.62 91 TYR A O 1
ATOM 708 N N . GLN A 1 92 ? -5.557 6.202 14.125 1.00 89.50 92 GLN A N 1
ATOM 709 C CA . GLN A 1 92 ? -4.608 6.915 14.986 1.00 89.50 92 GLN A CA 1
ATOM 710 C C . GLN A 1 92 ? -5.238 7.310 16.321 1.00 89.50 92 GLN A C 1
ATOM 712 O O . GLN A 1 92 ? -4.626 7.078 17.358 1.00 89.50 92 GLN A O 1
ATOM 717 N N . GLN A 1 93 ? -6.461 7.844 16.298 1.00 87.94 93 GLN A N 1
ATOM 718 C CA . GLN A 1 93 ? -7.191 8.225 17.509 1.00 87.94 93 GLN A CA 1
ATOM 719 C C . GLN A 1 93 ? -7.396 7.027 18.440 1.00 87.94 93 GLN A C 1
ATOM 721 O O . GLN A 1 93 ? -7.029 7.098 19.607 1.00 87.94 93 GLN A O 1
ATOM 726 N N . HIS A 1 94 ? -7.859 5.893 17.907 1.00 85.94 94 HIS A N 1
ATOM 727 C CA . HIS A 1 94 ? -8.018 4.659 18.685 1.00 85.94 94 HIS A CA 1
ATOM 728 C C . HIS A 1 94 ? -6.712 4.120 19.275 1.00 85.94 94 HIS A C 1
ATOM 730 O O . HIS A 1 94 ? -6.736 3.412 20.274 1.00 85.94 94 HIS A O 1
ATOM 736 N N . ARG A 1 95 ? -5.565 4.408 18.654 1.00 81.81 95 ARG A N 1
ATOM 737 C CA . ARG A 1 95 ? -4.258 3.991 19.170 1.00 81.81 95 ARG A CA 1
ATOM 738 C C . ARG A 1 95 ? -3.733 4.928 20.263 1.00 81.81 95 ARG A C 1
ATOM 740 O O . ARG A 1 95 ? -2.962 4.483 21.109 1.00 81.81 95 ARG A O 1
ATOM 747 N N . SER A 1 96 ? -4.093 6.207 20.200 1.00 74.62 96 SER A N 1
ATOM 748 C CA . SER A 1 96 ? -3.698 7.230 21.173 1.00 74.62 96 SER A CA 1
ATOM 749 C C . SER A 1 96 ? -4.508 7.192 22.468 1.00 74.62 96 SER A C 1
ATOM 751 O O . SER A 1 96 ? -4.119 7.874 23.411 1.00 74.62 96 SER A O 1
ATOM 753 N N . ASP A 1 97 ? -5.575 6.395 22.524 1.00 63.19 97 ASP A N 1
ATOM 754 C CA . ASP A 1 97 ? -6.394 6.172 23.715 1.00 63.19 97 ASP A CA 1
ATOM 755 C C . ASP A 1 97 ? -6.132 4.760 24.281 1.00 63.19 97 ASP A C 1
ATOM 757 O O . ASP A 1 97 ? -6.842 3.805 23.942 1.00 63.19 97 ASP A O 1
ATOM 761 N N . PRO A 1 98 ? -5.043 4.559 25.051 1.00 55.88 98 PRO A N 1
ATOM 762 C CA . PRO A 1 98 ? -4.832 3.324 25.783 1.00 55.88 98 PRO A CA 1
ATOM 763 C C . PRO A 1 98 ? -5.691 3.373 27.051 1.00 55.88 98 PRO A C 1
ATOM 765 O O . PRO A 1 98 ? -5.209 3.762 28.114 1.00 55.88 98 PRO A O 1
ATOM 768 N N . GLY A 1 99 ? -6.969 3.023 26.911 1.00 49.12 99 GLY A N 1
ATOM 769 C CA . GLY A 1 99 ? -7.806 2.637 28.049 1.00 49.12 99 GLY A CA 1
ATOM 770 C C . GLY A 1 99 ? -7.256 1.414 28.774 1.00 49.12 99 GLY A C 1
ATOM 771 O O . GLY A 1 99 ? -6.668 0.536 28.095 1.00 49.12 99 GLY A O 1
#

pLDDT: mean 80.03, std 14.82, range [42.97, 94.5]

Radius of gyration: 23.33 Å; chains: 1; bounding box: 50×37×59 Å

Secondary structure (DSSP, 8-state):
----------HHHHHHHHHHHHTT----SHHHHHHHHHHHHHTTTEEEHHHHHHHHT--HHHHHHHHHTTSS--EEETTEEEEEHHHHHHHHHHHH---

Sequence (99 aa):
MGLRRFWVIAPEALQPYLEWCERTQRVTGPIKARRTQVEKVHAKSCLTLAEAAQISHIKVGMLAAAAQRGQLRCKKIAGLRAVSQADLAAYQQHRSDPG

Foldseek 3Di:
DDDDDDDDDDPVCVVVVVVVVVVPPPPPDCVVLVVVQQVQLVVVQWHFLVVLCVVLVHPSVVVVVCVVVVVADWDQGSNTTTHHPVSSVVSSVVVVDPD